Protein AF-A0A803M8S0-F1 (afdb_monomer_lite)

InterPro domains:
  IPR012762 Ubiquinone biosynthesis protein COQ9 [PTHR21427] (1-109)
  IPR012762 Ubiquinone biosynthesis protein COQ9 [TIGR02396] (2-108)
  IPR013718 COQ9, C-terminal domain [PF08511] (58-109)

pLDDT: mean 89.82, std 8.3, range [55.91, 96.94]

Sequence (109 aa):
MDECLERLIDIIESDTELKNLIPSQRISKLVRIRLEMQAPYISKWAQALSIQALPTNVPTSFKQRAALIDEIWHAAGDDTSDFDWFVKRTVLGGIYSTTEVYMLTDKTP

Structure (mmCIF, N/CA/C/O backbone):
data_AF-A0A803M8S0-F1
#
_entry.id   AF-A0A803M8S0-F1
#
loop_
_atom_site.group_PDB
_atom_site.id
_atom_site.type_symbol
_atom_site.label_atom_id
_atom_site.label_alt_id
_atom_site.label_comp_id
_atom_site.label_asym_id
_atom_site.label_entity_id
_atom_site.label_seq_id
_atom_site.pdbx_PDB_ins_code
_atom_site.Cartn_x
_atom_site.Cartn_y
_atom_site.Cartn_z
_atom_site.occupancy
_atom_site.B_iso_or_equiv
_atom_site.auth_seq_id
_atom_site.auth_comp_id
_atom_site.auth_asym_id
_atom_site.auth_atom_id
_atom_site.pdbx_PDB_model_num
ATOM 1 N N . MET A 1 1 ? -2.105 -8.158 6.075 1.00 79.44 1 MET A N 1
ATOM 2 C CA . MET A 1 1 ? -1.261 -7.235 5.283 1.00 79.44 1 MET A CA 1
ATOM 3 C C . MET A 1 1 ? -0.261 -8.035 4.474 1.00 79.44 1 MET A C 1
ATOM 5 O O . MET A 1 1 ? -0.274 -7.874 3.264 1.00 79.44 1 MET A O 1
ATOM 9 N N . ASP A 1 2 ? 0.504 -8.926 5.110 1.00 86.25 2 ASP A N 1
ATOM 10 C CA . ASP A 1 2 ? 1.519 -9.752 4.435 1.00 86.25 2 ASP A CA 1
ATOM 11 C C . ASP A 1 2 ? 0.908 -10.731 3.417 1.00 86.25 2 ASP A C 1
ATOM 13 O O . ASP A 1 2 ? 1.308 -10.716 2.263 1.00 86.25 2 ASP A O 1
ATOM 17 N N . GLU A 1 3 ? -0.177 -11.434 3.763 1.00 90.88 3 GLU A N 1
ATOM 18 C CA . GLU A 1 3 ? -0.902 -12.296 2.803 1.00 90.88 3 GLU A CA 1
ATOM 19 C C . GLU A 1 3 ? -1.402 -11.535 1.558 1.00 90.88 3 GLU A C 1
ATOM 21 O O . GLU A 1 3 ? -1.417 -12.062 0.451 1.00 90.88 3 GLU A O 1
ATOM 26 N N . CYS A 1 4 ? -1.822 -10.271 1.712 1.00 90.25 4 CYS A N 1
ATOM 27 C CA . CYS A 1 4 ? -2.238 -9.451 0.569 1.00 90.25 4 CYS A CA 1
ATOM 28 C C . CYS A 1 4 ? -1.044 -9.040 -0.301 1.00 90.25 4 CYS A C 1
ATOM 30 O O . CYS A 1 4 ? -1.217 -8.815 -1.494 1.00 90.25 4 CYS A O 1
ATOM 32 N N . LEU A 1 5 ? 0.141 -8.891 0.298 1.00 92.25 5 LEU A N 1
ATOM 33 C CA . LEU A 1 5 ? 1.369 -8.590 -0.430 1.00 92.25 5 LEU A CA 1
ATOM 34 C C . LEU A 1 5 ? 1.838 -9.816 -1.216 1.00 92.25 5 LEU A C 1
ATOM 36 O O . LEU A 1 5 ? 2.084 -9.690 -2.407 1.00 92.25 5 LEU A O 1
ATOM 40 N N . GLU A 1 6 ? 1.865 -10.994 -0.592 1.00 94.12 6 GLU A N 1
ATOM 41 C CA . GLU A 1 6 ? 2.191 -12.262 -1.263 1.00 94.12 6 GLU A CA 1
ATOM 42 C C . GLU A 1 6 ? 1.263 -12.506 -2.457 1.00 94.12 6 GLU A C 1
ATOM 44 O O . GLU A 1 6 ? 1.720 -12.692 -3.580 1.00 94.12 6 GLU A O 1
ATOM 49 N N . ARG A 1 7 ? -0.051 -12.349 -2.260 1.00 94.25 7 ARG A N 1
ATOM 50 C CA . ARG A 1 7 ? -1.022 -12.456 -3.358 1.00 94.25 7 ARG A CA 1
ATOM 51 C C . ARG A 1 7 ? -0.807 -11.426 -4.464 1.00 94.25 7 ARG A C 1
ATOM 53 O O . ARG A 1 7 ? -1.138 -11.700 -5.613 1.00 94.25 7 ARG A O 1
ATOM 60 N N . LEU A 1 8 ? -0.333 -10.222 -4.138 1.00 94.00 8 LEU A N 1
ATOM 61 C CA . LEU A 1 8 ? -0.020 -9.211 -5.149 1.00 94.00 8 LEU A CA 1
ATOM 62 C C . LEU A 1 8 ? 1.201 -9.635 -5.972 1.00 94.00 8 LEU A C 1
ATOM 64 O O . LEU A 1 8 ? 1.175 -9.480 -7.189 1.00 94.00 8 LEU A O 1
ATOM 68 N N . ILE A 1 9 ? 2.224 -10.189 -5.321 1.00 94.25 9 ILE A N 1
ATOM 69 C CA . ILE A 1 9 ? 3.422 -10.723 -5.975 1.00 94.25 9 ILE A CA 1
ATOM 70 C C . ILE A 1 9 ? 3.038 -11.869 -6.919 1.00 94.25 9 ILE A C 1
ATOM 72 O O . ILE A 1 9 ? 3.382 -11.812 -8.096 1.00 94.25 9 ILE A O 1
ATOM 76 N N . ASP A 1 10 ? 2.212 -12.819 -6.473 1.00 94.31 10 ASP A N 1
ATOM 77 C CA . ASP A 1 10 ? 1.718 -13.912 -7.325 1.00 94.31 10 ASP A CA 1
ATOM 78 C C . ASP A 1 10 ? 0.997 -13.390 -8.586 1.00 94.31 10 ASP A C 1
ATOM 80 O O . ASP A 1 10 ? 1.143 -13.927 -9.690 1.00 94.31 10 ASP A O 1
ATOM 84 N N . ILE A 1 11 ? 0.211 -12.314 -8.449 1.00 92.69 11 ILE A N 1
ATOM 85 C CA . ILE A 1 11 ? -0.465 -11.659 -9.581 1.00 92.69 11 ILE A CA 1
ATOM 86 C C . ILE A 1 11 ? 0.552 -10.992 -10.513 1.00 92.69 11 ILE A C 1
ATOM 88 O O . ILE A 1 11 ? 0.424 -11.104 -11.730 1.00 92.69 11 ILE A O 1
ATOM 92 N N . ILE A 1 12 ? 1.561 -10.311 -9.966 1.00 92.12 12 ILE A N 1
ATOM 93 C CA . ILE A 1 12 ? 2.628 -9.671 -10.748 1.00 92.12 12 ILE A CA 1
ATOM 94 C C . ILE A 1 12 ? 3.402 -10.711 -11.568 1.00 92.12 12 ILE A C 1
ATOM 96 O O . ILE A 1 12 ? 3.716 -10.464 -12.734 1.00 92.12 12 ILE A O 1
ATOM 100 N N . GLU A 1 13 ? 3.701 -11.867 -10.979 1.00 90.44 13 GLU A N 1
ATOM 101 C CA . GLU A 1 13 ? 4.450 -12.936 -11.638 1.00 90.44 13 GLU A CA 1
ATOM 102 C C . GLU A 1 13 ? 3.634 -13.646 -12.727 1.00 90.44 13 GLU A C 1
ATOM 104 O O . GLU A 1 13 ? 4.176 -13.991 -13.781 1.00 90.44 13 GLU A O 1
ATOM 109 N N . SER A 1 14 ? 2.331 -13.838 -12.499 1.00 90.44 14 SER A N 1
ATOM 110 C CA . SER A 1 14 ? 1.444 -14.562 -13.419 1.00 90.44 14 SER A CA 1
ATOM 111 C C . SER A 1 14 ? 0.866 -13.704 -14.553 1.00 90.44 14 SER A C 1
ATOM 113 O O . SER A 1 14 ? 0.666 -14.211 -15.662 1.00 90.44 14 SER A O 1
ATOM 115 N N . ASP A 1 15 ? 0.612 -12.411 -14.329 1.00 87.12 15 ASP A N 1
ATOM 116 C CA . ASP A 1 15 ? -0.015 -11.526 -15.317 1.00 87.12 15 ASP A CA 1
ATOM 117 C C . ASP A 1 15 ? 1.028 -10.945 -16.292 1.00 87.12 15 ASP A C 1
ATOM 119 O O . ASP A 1 15 ? 1.601 -9.865 -16.112 1.00 87.12 15 ASP A O 1
ATOM 123 N N . THR A 1 16 ? 1.250 -11.673 -17.390 1.00 80.50 16 THR A N 1
ATOM 124 C CA . THR A 1 16 ? 2.121 -11.227 -18.491 1.00 80.50 16 THR A CA 1
ATOM 125 C C . THR A 1 16 ? 1.634 -9.949 -19.186 1.00 80.50 16 THR A C 1
ATOM 127 O O . THR A 1 16 ? 2.455 -9.240 -19.771 1.00 80.50 16 THR A O 1
ATOM 130 N N . GLU A 1 17 ? 0.346 -9.596 -19.091 1.00 83.94 17 GLU A N 1
ATOM 131 C CA . GLU A 1 17 ? -0.192 -8.377 -19.703 1.00 83.94 17 GLU A CA 1
ATOM 132 C C . GLU A 1 17 ? 0.242 -7.120 -18.950 1.00 83.94 17 GLU A C 1
ATOM 134 O O . GLU A 1 17 ? 0.376 -6.060 -19.567 1.00 83.94 17 GLU A O 1
ATOM 139 N N . LEU A 1 18 ? 0.545 -7.221 -17.646 1.00 85.75 18 LEU A N 1
ATOM 140 C CA . LEU A 1 18 ? 1.102 -6.100 -16.879 1.00 85.75 18 LEU A CA 1
ATOM 141 C C . LEU A 1 18 ? 2.353 -5.544 -17.554 1.00 85.75 18 LEU A C 1
ATOM 143 O O . LEU A 1 18 ? 2.499 -4.324 -17.646 1.00 85.75 18 LEU A O 1
ATOM 147 N N . LYS A 1 19 ? 3.214 -6.417 -18.091 1.00 82.06 19 LYS A N 1
ATOM 148 C CA . LYS A 1 19 ? 4.474 -6.038 -18.749 1.00 82.06 19 LYS A CA 1
ATOM 149 C C . LYS A 1 19 ? 4.265 -5.205 -20.019 1.00 82.06 19 LYS A C 1
ATOM 151 O O . LYS A 1 19 ? 5.149 -4.430 -20.372 1.00 82.06 19 LYS A O 1
ATOM 156 N N . ASN A 1 20 ? 3.095 -5.301 -20.650 1.00 87.06 20 ASN A N 1
ATOM 157 C CA . ASN A 1 20 ? 2.759 -4.562 -21.870 1.00 87.06 20 ASN A CA 1
ATOM 158 C C . ASN A 1 20 ? 2.187 -3.161 -21.591 1.00 87.06 20 ASN A C 1
ATOM 160 O O . ASN A 1 20 ? 2.096 -2.342 -22.504 1.00 87.06 20 ASN A O 1
ATOM 164 N N . LEU A 1 21 ? 1.801 -2.866 -20.344 1.00 88.88 21 LEU A N 1
ATOM 165 C CA . LEU A 1 21 ? 1.286 -1.553 -19.953 1.00 88.88 21 LEU A CA 1
ATOM 166 C C . LEU A 1 21 ? 2.414 -0.530 -19.802 1.00 88.88 21 LEU A C 1
ATOM 168 O O . LEU A 1 21 ? 3.511 -0.865 -19.341 1.00 88.88 21 LEU A O 1
ATOM 172 N N . ILE A 1 22 ? 2.103 0.739 -20.089 1.00 90.31 22 ILE A N 1
ATOM 173 C CA . ILE A 1 22 ? 2.985 1.853 -19.718 1.00 90.31 22 ILE A CA 1
ATOM 174 C C . ILE A 1 22 ? 3.125 1.923 -18.183 1.00 90.31 22 ILE A C 1
ATOM 176 O O . ILE A 1 22 ? 2.168 1.588 -17.474 1.00 90.31 22 ILE A O 1
ATOM 180 N N . PRO A 1 23 ? 4.264 2.397 -17.640 1.00 88.38 23 PRO A N 1
ATOM 181 C CA . PRO A 1 23 ? 4.536 2.336 -16.200 1.00 88.38 23 PRO A CA 1
ATOM 182 C C . PRO A 1 23 ? 3.441 2.953 -15.320 1.00 88.38 23 PRO A C 1
ATOM 184 O O . PRO A 1 23 ? 3.038 2.359 -14.325 1.00 88.38 23 PRO A O 1
ATOM 187 N N . SER A 1 24 ? 2.883 4.102 -15.714 1.00 89.19 24 SER A N 1
ATOM 188 C CA . SER A 1 24 ? 1.807 4.764 -14.962 1.00 89.19 24 SER A CA 1
ATOM 189 C C . SER A 1 24 ? 0.519 3.935 -14.897 1.00 89.19 24 SER A C 1
ATOM 191 O O . SER A 1 24 ? -0.103 3.844 -13.838 1.00 89.19 24 SER A O 1
ATOM 193 N N . GLN A 1 25 ? 0.133 3.288 -16.001 1.00 92.12 25 GLN A N 1
ATOM 194 C CA . GLN A 1 25 ? -1.021 2.386 -16.047 1.00 92.12 25 GLN A CA 1
ATOM 195 C C . GLN A 1 25 ? -0.773 1.133 -15.213 1.00 92.12 25 GLN A C 1
ATOM 197 O O . GLN A 1 25 ? -1.673 0.689 -14.503 1.00 92.12 25 GLN A O 1
ATOM 202 N N . ARG A 1 26 ? 0.449 0.591 -15.256 1.00 92.50 26 ARG A N 1
ATOM 203 C CA . ARG A 1 26 ? 0.824 -0.572 -14.450 1.00 92.50 26 ARG A CA 1
ATOM 204 C C . ARG A 1 26 ? 0.739 -0.261 -12.959 1.00 92.50 26 ARG A C 1
ATOM 206 O O . ARG A 1 26 ? 0.072 -0.990 -12.235 1.00 92.50 26 ARG A O 1
ATOM 213 N N . ILE A 1 27 ? 1.324 0.856 -12.521 1.00 92.62 27 ILE A N 1
ATOM 214 C CA . ILE A 1 27 ? 1.250 1.320 -11.128 1.00 92.62 27 ILE A CA 1
ATOM 215 C C . ILE A 1 27 ? -0.209 1.507 -10.705 1.00 92.62 27 ILE A C 1
ATOM 217 O O . ILE A 1 27 ? -0.615 0.996 -9.665 1.00 92.62 27 ILE A O 1
ATOM 221 N N . SER A 1 28 ? -1.022 2.185 -11.522 1.00 94.12 28 SER A N 1
ATOM 222 C CA . SER A 1 28 ? -2.444 2.393 -11.225 1.00 94.12 28 SER A CA 1
ATOM 223 C C . SER A 1 28 ? -3.212 1.071 -11.102 1.00 94.12 28 SER A C 1
ATOM 225 O O . SER A 1 28 ? -3.972 0.898 -10.148 1.00 94.12 28 SER A O 1
ATOM 227 N N . LYS A 1 29 ? -2.971 0.110 -12.007 1.00 94.69 29 LYS A N 1
ATOM 228 C CA . LYS A 1 29 ? -3.586 -1.226 -11.962 1.00 94.69 29 LYS A CA 1
ATOM 229 C C . LYS A 1 29 ? -3.166 -1.992 -10.704 1.00 94.69 29 LYS A C 1
ATOM 231 O O . LYS A 1 29 ? -4.028 -2.556 -10.042 1.00 94.69 29 LYS A O 1
ATOM 236 N N . LEU A 1 30 ? -1.887 -1.965 -10.327 1.00 95.00 30 LEU A N 1
ATOM 237 C CA . LEU A 1 30 ? -1.385 -2.641 -9.124 1.00 95.00 30 LEU A CA 1
ATOM 238 C C . LEU A 1 30 ? -1.924 -2.021 -7.831 1.00 9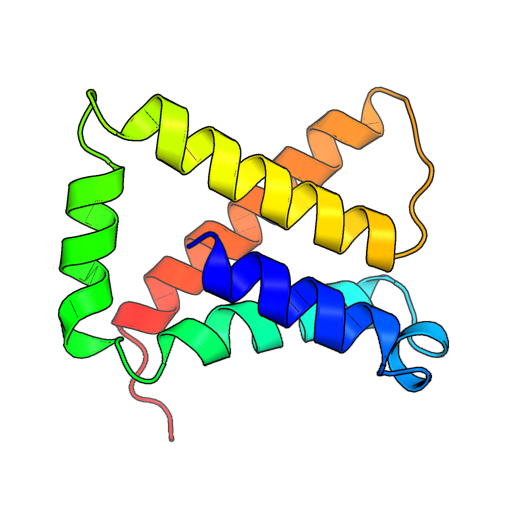5.00 30 LEU A C 1
ATOM 240 O O . LEU A 1 30 ? -2.357 -2.749 -6.940 1.00 95.00 30 LEU A O 1
ATOM 244 N N . VAL A 1 31 ? -1.967 -0.688 -7.741 1.00 95.56 31 VAL A N 1
ATOM 245 C CA . VAL A 1 31 ? -2.592 0.020 -6.612 1.00 95.56 31 VAL A CA 1
ATOM 246 C C . VAL A 1 31 ? -4.066 -0.360 -6.496 1.00 95.56 31 VAL A C 1
ATOM 248 O O . VAL A 1 31 ? -4.532 -0.665 -5.400 1.00 95.56 31 VAL A O 1
ATOM 251 N N . ARG A 1 32 ? -4.790 -0.396 -7.620 1.00 95.25 32 ARG A N 1
ATOM 252 C CA . ARG A 1 32 ? -6.198 -0.795 -7.657 1.00 95.25 32 ARG A CA 1
ATOM 253 C C . ARG A 1 32 ? -6.398 -2.238 -7.200 1.00 95.25 32 ARG A C 1
ATOM 255 O O . ARG A 1 32 ? -7.176 -2.455 -6.280 1.00 95.25 32 ARG A O 1
ATOM 262 N N . ILE A 1 33 ? -5.666 -3.192 -7.779 1.00 95.44 33 ILE A N 1
ATOM 263 C CA . ILE A 1 33 ? -5.702 -4.608 -7.374 1.00 95.44 33 ILE A CA 1
ATOM 264 C C . ILE A 1 33 ? -5.450 -4.718 -5.875 1.00 95.44 33 ILE A C 1
ATOM 266 O O . ILE A 1 33 ? -6.189 -5.394 -5.161 1.00 95.44 33 ILE A O 1
ATOM 270 N N . ARG A 1 34 ? -4.427 -4.011 -5.382 1.00 95.81 34 ARG A N 1
ATOM 271 C CA . ARG A 1 34 ? -4.089 -4.036 -3.969 1.00 95.81 34 ARG A CA 1
ATOM 272 C C . ARG A 1 34 ? -5.236 -3.528 -3.111 1.00 95.81 34 ARG A C 1
ATOM 274 O O . ARG A 1 34 ? -5.487 -4.197 -2.121 1.00 95.81 34 ARG A O 1
ATOM 281 N N . LEU A 1 35 ? -5.882 -2.412 -3.468 1.00 95.19 35 LEU A N 1
ATOM 282 C CA . LEU A 1 35 ? -7.028 -1.817 -2.760 1.00 95.19 35 LEU A CA 1
ATOM 283 C C . LEU A 1 35 ? -8.282 -2.703 -2.808 1.00 95.19 35 LEU A C 1
ATOM 285 O O . LEU A 1 35 ? -9.000 -2.836 -1.819 1.00 95.19 35 LEU A O 1
ATOM 289 N N . GLU A 1 36 ? -8.537 -3.359 -3.938 1.00 94.81 36 GLU A N 1
ATOM 290 C CA . GLU A 1 36 ? -9.662 -4.285 -4.103 1.00 94.81 36 GLU A CA 1
ATOM 291 C C . GLU A 1 36 ? -9.552 -5.492 -3.157 1.00 94.81 36 GLU A C 1
ATOM 293 O O . GLU A 1 36 ? -10.571 -6.022 -2.713 1.00 94.81 36 GLU A O 1
ATOM 298 N N . MET A 1 37 ? -8.339 -5.873 -2.733 1.00 95.19 37 MET A N 1
ATOM 299 C CA . MET A 1 37 ? -8.154 -6.894 -1.693 1.00 95.19 37 MET A CA 1
ATOM 300 C C . MET A 1 37 ? -8.700 -6.467 -0.317 1.00 95.19 37 MET A C 1
ATOM 302 O O . MET A 1 37 ? -9.021 -7.338 0.493 1.00 95.19 37 MET A O 1
ATOM 306 N N . GLN A 1 38 ? -8.830 -5.164 -0.029 1.00 93.38 38 GLN A N 1
ATOM 307 C CA . GLN A 1 38 ? -9.490 -4.664 1.185 1.00 93.38 38 GLN A CA 1
ATOM 308 C C . GLN A 1 38 ? -11.012 -4.634 1.070 1.00 93.38 38 GLN A C 1
ATOM 310 O O . GLN A 1 38 ? -11.675 -4.608 2.108 1.00 93.38 38 GLN A O 1
ATOM 315 N N . ALA A 1 39 ? -11.579 -4.618 -0.141 1.00 91.94 39 ALA A N 1
ATOM 316 C CA . ALA A 1 39 ? -13.014 -4.414 -0.346 1.00 91.94 39 ALA A CA 1
ATOM 317 C C . ALA A 1 39 ? -13.900 -5.373 0.482 1.00 91.94 39 ALA A C 1
ATOM 319 O O . ALA A 1 39 ? -14.840 -4.892 1.121 1.00 91.94 39 ALA A O 1
ATOM 320 N N . PRO A 1 40 ? -13.582 -6.682 0.613 1.00 93.62 40 PRO A N 1
ATOM 321 C CA . PRO A 1 40 ? -14.359 -7.599 1.456 1.00 93.62 40 PRO A CA 1
ATOM 322 C C . PRO A 1 40 ? -14.365 -7.239 2.951 1.00 93.62 40 PRO A C 1
ATOM 324 O O . PRO A 1 40 ? -15.241 -7.674 3.696 1.00 93.62 40 PRO A O 1
ATOM 327 N N . TYR A 1 41 ? -13.391 -6.449 3.403 1.00 94.19 41 TYR A N 1
ATOM 328 C CA . TYR A 1 41 ? -13.173 -6.081 4.802 1.00 94.19 41 TYR A CA 1
ATOM 329 C C . TYR A 1 41 ? -13.457 -4.601 5.083 1.00 94.19 41 TYR A C 1
ATOM 331 O O . TYR A 1 41 ? -13.178 -4.126 6.188 1.00 94.19 41 TYR A O 1
ATOM 339 N N . ILE A 1 42 ? -14.028 -3.866 4.119 1.00 93.31 42 ILE A N 1
ATOM 340 C CA . ILE A 1 42 ? -14.154 -2.403 4.174 1.00 93.31 42 ILE A CA 1
ATOM 341 C C . ILE A 1 42 ? -14.893 -1.912 5.428 1.00 93.31 42 ILE A C 1
ATOM 343 O O . ILE A 1 42 ? -14.486 -0.930 6.047 1.00 93.31 42 ILE A O 1
ATOM 347 N N . SER A 1 43 ? -15.892 -2.667 5.899 1.00 93.88 43 SER A N 1
ATOM 348 C CA . SER A 1 43 ? -16.678 -2.343 7.097 1.00 93.88 43 SER A CA 1
ATOM 349 C C . SER A 1 43 ? -15.853 -2.294 8.389 1.00 93.88 43 SER A C 1
ATOM 351 O O . SER A 1 43 ? -16.261 -1.657 9.356 1.00 93.88 43 SER A O 1
ATOM 353 N N . LYS A 1 44 ? -14.713 -2.993 8.431 1.00 95.50 44 LYS A N 1
ATOM 354 C CA . LYS A 1 44 ? -13.781 -3.027 9.571 1.00 95.50 44 LYS A CA 1
ATOM 355 C C . LYS A 1 44 ? -12.451 -2.342 9.250 1.00 95.50 44 LYS A C 1
ATOM 357 O O . LYS A 1 44 ? -11.620 -2.175 10.142 1.00 95.50 44 LYS A O 1
ATOM 362 N N . TRP A 1 45 ? -12.238 -1.927 8.000 1.00 95.31 45 TRP A N 1
ATOM 363 C CA . TRP A 1 45 ? -10.944 -1.427 7.547 1.00 95.31 45 TRP A CA 1
ATOM 364 C C . TRP A 1 45 ? -10.544 -0.126 8.242 1.00 95.31 45 TRP A C 1
ATOM 366 O O . TRP A 1 45 ? -9.393 0.021 8.644 1.00 95.31 45 TRP A O 1
ATOM 376 N N . ALA A 1 46 ? -11.503 0.764 8.515 1.00 95.25 46 ALA A N 1
ATOM 377 C CA . ALA A 1 46 ? -11.251 1.977 9.294 1.00 95.25 46 ALA A CA 1
ATOM 378 C C . ALA A 1 46 ? -10.657 1.667 10.684 1.00 95.25 46 ALA A C 1
ATOM 380 O O . ALA A 1 46 ? -9.683 2.291 11.098 1.00 95.25 46 ALA A O 1
ATOM 381 N N . GLN A 1 47 ? -11.184 0.650 11.375 1.00 96.06 47 GLN A N 1
ATOM 382 C CA . GLN A 1 47 ? -10.668 0.209 12.677 1.00 96.06 47 GLN A CA 1
ATOM 383 C C . GLN A 1 47 ? -9.275 -0.416 12.541 1.00 96.06 47 GLN A C 1
ATOM 385 O O . GLN A 1 47 ? -8.389 -0.134 13.347 1.00 96.06 47 GLN A O 1
ATOM 390 N N . ALA A 1 48 ? -9.054 -1.223 11.499 1.00 95.31 48 ALA A N 1
ATOM 391 C CA . ALA A 1 48 ? -7.746 -1.805 11.210 1.00 95.31 48 ALA A CA 1
ATOM 392 C C . ALA A 1 48 ? -6.680 -0.727 10.943 1.00 95.31 48 ALA A C 1
ATOM 394 O O . ALA A 1 48 ? -5.544 -0.862 11.398 1.00 95.31 48 ALA A O 1
ATOM 395 N N . LEU A 1 49 ? -7.037 0.360 10.253 1.00 94.94 49 LEU A N 1
ATOM 396 C CA . LEU A 1 49 ? -6.156 1.513 10.048 1.00 94.94 49 LEU A CA 1
ATOM 397 C C . LEU A 1 49 ? -5.857 2.245 11.358 1.00 94.94 49 LEU A C 1
ATOM 399 O O . LEU A 1 49 ? -4.702 2.582 11.612 1.00 94.94 49 LEU A O 1
ATOM 403 N N . SER A 1 50 ? -6.856 2.434 12.226 1.00 95.81 50 SER A N 1
ATOM 404 C CA . SER A 1 50 ? -6.632 3.019 13.555 1.00 95.81 50 SER A CA 1
ATOM 405 C C . SER A 1 50 ? -5.671 2.180 14.402 1.00 95.81 50 SER A C 1
ATOM 407 O O . SER A 1 50 ? -4.798 2.736 15.061 1.00 95.81 50 SER A O 1
ATOM 409 N N . ILE A 1 51 ? -5.780 0.848 14.349 1.00 96.75 51 ILE A N 1
ATOM 410 C CA . ILE A 1 51 ? -4.867 -0.062 15.057 1.00 96.75 51 ILE A CA 1
ATOM 411 C C . ILE A 1 51 ? -3.443 0.040 14.495 1.00 96.75 51 ILE A C 1
ATOM 413 O O . ILE A 1 51 ? -2.488 0.078 15.269 1.00 96.75 51 ILE A O 1
ATOM 417 N N . GLN A 1 52 ? -3.283 0.117 13.172 1.00 94.44 52 GLN A N 1
ATOM 418 C CA . GLN A 1 52 ? -1.974 0.299 12.525 1.00 94.44 52 GLN A CA 1
ATOM 419 C C . GLN A 1 52 ? -1.312 1.635 12.894 1.00 94.44 52 GLN A C 1
ATOM 421 O O . GLN A 1 52 ? -0.088 1.713 12.986 1.00 94.44 52 GLN A O 1
ATOM 426 N N . ALA A 1 53 ? -2.113 2.673 13.141 1.00 94.56 53 ALA A N 1
ATOM 427 C CA . ALA A 1 53 ? -1.639 3.994 13.544 1.00 94.56 53 ALA A CA 1
ATOM 428 C C . ALA A 1 53 ? -1.211 4.082 15.023 1.00 94.56 53 ALA A C 1
ATOM 430 O O . ALA A 1 53 ? -0.658 5.102 15.436 1.00 94.56 53 ALA A O 1
ATOM 431 N N . LEU A 1 54 ? -1.439 3.039 15.834 1.00 96.94 54 LEU A N 1
ATOM 432 C CA . LEU A 1 54 ? -0.972 3.017 17.222 1.00 96.94 54 LEU A CA 1
ATOM 433 C C . LEU A 1 54 ? 0.564 3.018 17.274 1.00 96.94 54 LEU A C 1
ATOM 435 O O . LEU A 1 54 ? 1.177 2.244 16.539 1.00 96.94 54 LEU A O 1
ATOM 439 N N . PRO A 1 55 ? 1.209 3.783 18.177 1.00 96.00 55 PRO A N 1
ATOM 440 C CA . PRO A 1 55 ? 2.670 3.914 18.223 1.00 96.00 55 PRO A CA 1
ATOM 441 C C . PRO A 1 55 ? 3.437 2.586 18.269 1.00 96.00 55 PRO A C 1
ATOM 443 O O . PRO A 1 55 ? 4.510 2.470 17.685 1.00 96.00 55 PRO A O 1
ATOM 446 N N . THR A 1 56 ? 2.873 1.565 18.917 1.00 96.56 56 THR A N 1
ATOM 447 C CA . THR A 1 56 ? 3.458 0.218 18.997 1.00 96.56 56 THR A CA 1
ATOM 448 C C . THR A 1 56 ? 3.433 -0.533 17.664 1.00 96.56 56 THR A C 1
ATOM 450 O O . THR A 1 56 ? 4.275 -1.393 17.433 1.00 96.56 56 THR A O 1
ATOM 453 N N . ASN A 1 57 ? 2.483 -0.206 16.787 1.00 95.25 57 ASN A N 1
ATOM 454 C CA . ASN A 1 57 ? 2.261 -0.863 15.501 1.00 95.25 57 ASN A CA 1
ATOM 455 C C . ASN A 1 57 ? 2.794 -0.047 14.319 1.00 95.25 57 ASN A C 1
ATOM 457 O O . ASN A 1 57 ? 2.978 -0.616 13.241 1.00 95.25 57 ASN A O 1
ATOM 461 N N . VAL A 1 58 ? 3.056 1.254 14.498 1.00 93.44 58 VAL A N 1
ATOM 462 C CA . VAL A 1 58 ? 3.550 2.141 13.432 1.00 93.44 58 VAL A CA 1
ATOM 463 C C . VAL A 1 58 ? 4.815 1.596 12.761 1.00 93.44 58 VAL A C 1
ATOM 465 O O . VAL A 1 58 ? 4.807 1.535 11.534 1.00 93.44 58 VAL A O 1
ATOM 468 N N . PRO A 1 59 ? 5.869 1.139 13.473 1.00 94.81 59 PRO A N 1
ATOM 469 C CA . PRO A 1 59 ? 7.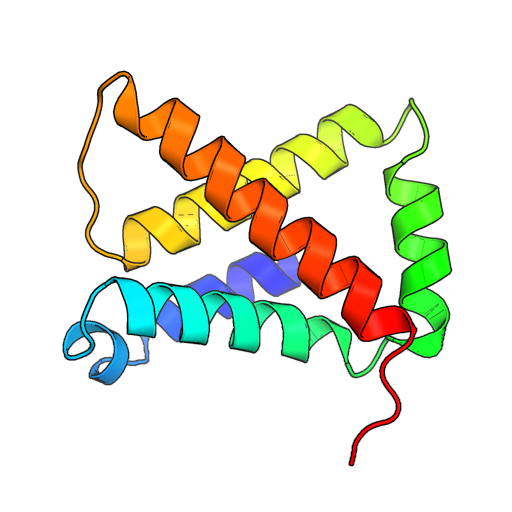075 0.635 12.811 1.00 94.81 59 PRO A CA 1
ATOM 470 C C . PRO A 1 59 ? 6.791 -0.547 11.877 1.00 94.81 59 PRO A C 1
ATOM 472 O O . PRO A 1 59 ? 7.248 -0.569 10.734 1.00 94.81 59 PRO A O 1
ATOM 475 N N . THR A 1 60 ? 5.979 -1.502 12.334 1.00 94.50 60 THR A N 1
ATOM 476 C CA . THR A 1 60 ? 5.584 -2.676 11.544 1.00 94.50 60 THR A CA 1
ATOM 477 C C . THR A 1 60 ? 4.700 -2.282 10.365 1.00 94.50 60 THR A C 1
ATOM 479 O O . THR A 1 60 ? 4.977 -2.666 9.231 1.00 94.50 60 THR A O 1
ATOM 482 N N . SER A 1 61 ? 3.673 -1.466 10.608 1.00 92.88 61 SER A N 1
ATOM 483 C CA . SER A 1 61 ? 2.717 -1.031 9.581 1.00 92.88 61 SER A CA 1
ATOM 484 C C . SER A 1 61 ? 3.399 -0.187 8.504 1.00 92.88 61 SER A C 1
ATOM 486 O O . SER A 1 61 ? 3.104 -0.318 7.317 1.00 92.88 61 SER A O 1
ATOM 488 N N .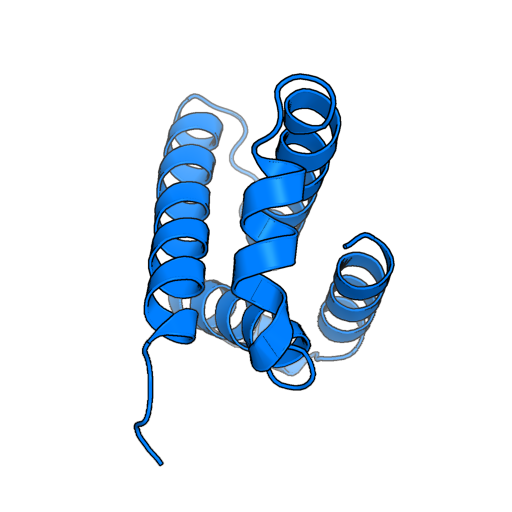 PHE A 1 62 ? 4.353 0.656 8.903 1.00 91.69 62 PHE A N 1
ATOM 489 C CA . PHE A 1 62 ? 5.158 1.450 7.986 1.00 91.69 62 PHE A CA 1
ATOM 490 C C . PHE A 1 62 ? 6.087 0.568 7.151 1.00 91.69 62 PHE A C 1
ATOM 492 O O . PHE A 1 62 ? 6.143 0.740 5.938 1.00 91.69 62 PHE A O 1
ATOM 499 N N . LYS A 1 63 ? 6.751 -0.425 7.760 1.00 92.62 63 LYS A N 1
ATOM 500 C CA . LYS A 1 63 ? 7.579 -1.397 7.031 1.00 92.62 63 LYS A CA 1
ATOM 501 C C . LYS A 1 63 ? 6.764 -2.179 5.996 1.00 92.62 63 LYS A C 1
ATOM 503 O O . LYS A 1 63 ? 7.218 -2.338 4.869 1.00 92.62 63 LYS A O 1
ATOM 508 N N . GLN A 1 64 ? 5.556 -2.617 6.352 1.00 93.31 64 GLN A N 1
ATOM 509 C CA . GLN A 1 64 ? 4.643 -3.301 5.429 1.00 93.31 64 GLN A CA 1
ATOM 510 C C . GLN A 1 64 ? 4.214 -2.396 4.267 1.00 93.31 64 GLN A C 1
ATOM 512 O O . GLN A 1 64 ? 4.162 -2.842 3.124 1.00 93.31 64 GLN A O 1
ATOM 517 N N . ARG A 1 65 ? 3.932 -1.114 4.539 1.00 92.31 65 ARG A N 1
ATOM 518 C CA . ARG A 1 65 ? 3.624 -0.131 3.489 1.00 92.31 65 ARG A CA 1
ATOM 519 C C . ARG A 1 65 ? 4.826 0.126 2.592 1.00 92.31 65 ARG A C 1
ATOM 521 O O . ARG A 1 65 ? 4.653 0.147 1.385 1.00 92.31 65 ARG A O 1
ATOM 528 N N . ALA A 1 66 ? 6.021 0.280 3.155 1.00 91.31 66 ALA A N 1
ATOM 529 C CA . ALA A 1 66 ? 7.240 0.437 2.371 1.00 91.31 66 ALA A CA 1
ATOM 530 C C . ALA A 1 66 ? 7.443 -0.769 1.442 1.00 91.31 66 ALA A C 1
ATOM 532 O O . ALA A 1 66 ? 7.499 -0.578 0.238 1.00 91.31 66 ALA A O 1
ATOM 533 N N . ALA A 1 67 ? 7.400 -1.998 1.968 1.00 92.56 67 ALA A N 1
ATOM 534 C CA . ALA A 1 67 ? 7.530 -3.213 1.160 1.00 92.56 67 ALA A CA 1
ATOM 535 C C . ALA A 1 67 ? 6.512 -3.272 0.006 1.00 92.56 67 ALA A C 1
ATOM 537 O O . ALA A 1 67 ? 6.880 -3.545 -1.127 1.00 92.56 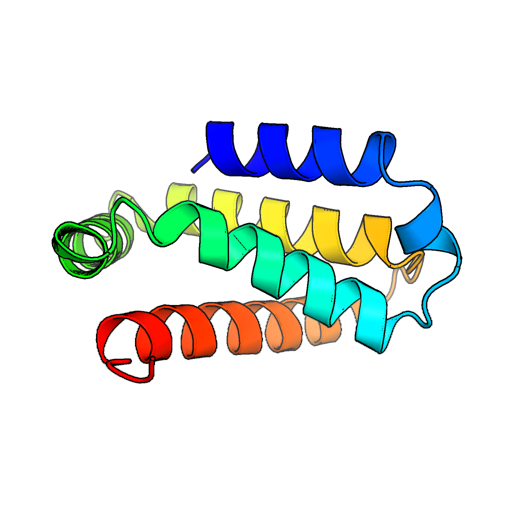67 ALA A O 1
ATOM 538 N N . LEU A 1 68 ? 5.245 -2.932 0.258 1.00 94.12 68 LEU A N 1
ATOM 539 C CA . LEU A 1 68 ? 4.231 -2.858 -0.797 1.00 94.12 68 LEU A CA 1
ATOM 540 C C . LEU A 1 68 ? 4.595 -1.861 -1.910 1.00 94.12 68 LEU A C 1
ATOM 542 O O . LEU A 1 68 ? 4.425 -2.153 -3.090 1.00 94.12 68 LEU A O 1
ATOM 546 N N . ILE A 1 69 ? 5.036 -0.663 -1.535 1.00 93.25 69 ILE A N 1
ATOM 547 C CA . ILE A 1 69 ? 5.381 0.393 -2.491 1.00 93.25 69 ILE A CA 1
ATOM 548 C C . ILE A 1 69 ? 6.614 -0.011 -3.305 1.00 93.25 69 ILE A C 1
ATOM 550 O O . ILE A 1 69 ? 6.653 0.237 -4.510 1.00 93.25 69 ILE A O 1
ATOM 554 N N . ASP A 1 70 ? 7.575 -0.667 -2.663 1.00 91.00 70 ASP A N 1
ATOM 555 C CA . ASP A 1 70 ? 8.776 -1.218 -3.285 1.00 91.00 70 ASP A CA 1
ATOM 556 C C . ASP A 1 70 ? 8.420 -2.261 -4.347 1.00 91.00 70 ASP A C 1
ATOM 558 O O . ASP A 1 70 ? 8.886 -2.142 -5.479 1.00 91.00 70 ASP A O 1
ATOM 562 N N . GLU A 1 71 ? 7.531 -3.207 -4.028 1.00 91.94 71 GLU A N 1
ATOM 563 C CA . GLU A 1 71 ? 7.060 -4.221 -4.980 1.00 91.94 71 GLU A CA 1
ATOM 564 C C . GLU A 1 71 ? 6.327 -3.603 -6.179 1.00 91.94 71 GLU A C 1
ATOM 566 O O . GLU A 1 71 ? 6.533 -4.011 -7.322 1.00 91.94 71 GLU A O 1
ATOM 571 N N . ILE A 1 72 ? 5.505 -2.569 -5.962 1.00 92.50 72 ILE A N 1
ATOM 572 C CA . ILE A 1 72 ? 4.808 -1.884 -7.063 1.00 92.50 72 ILE A CA 1
ATOM 573 C C . ILE A 1 72 ? 5.805 -1.172 -7.989 1.00 92.50 72 ILE A C 1
ATOM 575 O O . ILE A 1 72 ? 5.649 -1.228 -9.212 1.00 92.50 72 ILE A O 1
ATOM 579 N N . TRP A 1 73 ? 6.828 -0.511 -7.437 1.00 89.88 73 TRP A N 1
ATOM 580 C CA . TRP A 1 73 ? 7.876 0.134 -8.237 1.00 89.88 73 TRP A CA 1
ATOM 581 C C . TRP A 1 73 ? 8.748 -0.879 -8.975 1.00 89.88 73 TRP A C 1
ATOM 583 O O . TRP A 1 73 ? 9.038 -0.685 -10.157 1.00 89.88 73 TRP A O 1
ATOM 593 N N . HIS A 1 74 ? 9.095 -1.984 -8.318 1.00 88.38 74 HIS A N 1
ATOM 594 C CA . HIS A 1 74 ? 9.837 -3.070 -8.943 1.00 88.38 74 HIS A CA 1
ATOM 595 C C . HIS A 1 74 ? 9.055 -3.660 -10.125 1.00 88.38 74 HIS A C 1
ATOM 597 O O . HIS A 1 74 ? 9.565 -3.743 -11.243 1.00 88.38 74 HIS A O 1
ATOM 603 N N . ALA A 1 75 ? 7.763 -3.941 -9.935 1.00 88.81 75 ALA A N 1
ATOM 604 C CA . ALA A 1 75 ? 6.880 -4.414 -10.999 1.00 88.81 75 ALA A CA 1
ATOM 605 C C . ALA A 1 75 ? 6.688 -3.387 -12.132 1.00 88.81 75 ALA A C 1
ATOM 607 O O . ALA A 1 75 ? 6.444 -3.765 -13.282 1.00 88.81 75 ALA A O 1
ATOM 608 N N . ALA A 1 76 ? 6.815 -2.086 -11.848 1.00 86.50 76 ALA A N 1
ATOM 609 C CA . ALA A 1 76 ? 6.800 -1.017 -12.849 1.00 86.50 76 ALA A CA 1
ATOM 610 C C . ALA A 1 76 ? 8.045 -0.996 -13.756 1.00 86.50 76 ALA A C 1
ATOM 612 O O . ALA A 1 76 ? 8.004 -0.346 -14.802 1.00 86.50 76 ALA A O 1
ATOM 613 N N . GLY A 1 77 ? 9.094 -1.755 -13.418 1.00 80.00 77 GLY A N 1
ATOM 614 C CA . GLY A 1 77 ? 10.368 -1.776 -14.141 1.00 80.00 77 GLY A CA 1
ATOM 615 C C . GLY A 1 77 ? 11.245 -0.563 -13.834 1.00 80.00 77 GLY A C 1
ATOM 616 O O . GLY A 1 77 ? 12.039 -0.155 -14.679 1.00 80.00 77 GLY A O 1
ATOM 617 N N . ASP A 1 78 ? 11.051 0.059 -12.669 1.00 69.81 78 ASP A N 1
ATOM 618 C CA . ASP A 1 78 ? 11.842 1.204 -12.238 1.00 69.81 78 ASP A CA 1
ATOM 619 C C . ASP A 1 78 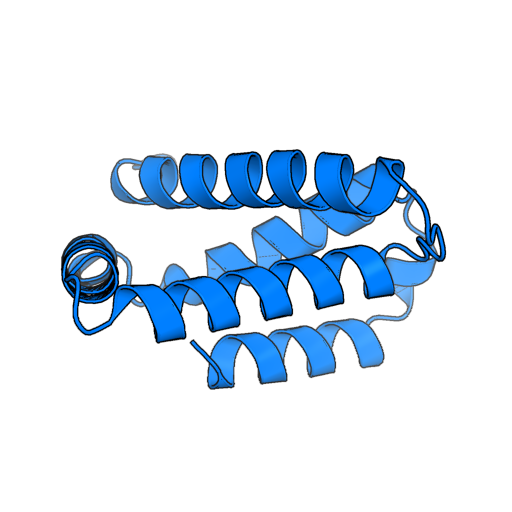? 13.080 0.746 -11.454 1.00 69.81 78 ASP A C 1
ATOM 621 O O . ASP A 1 78 ? 12.997 0.460 -10.262 1.00 69.81 78 ASP A O 1
ATOM 625 N N . ASP A 1 79 ? 14.235 0.719 -12.121 1.00 61.59 79 ASP A N 1
ATOM 626 C CA . ASP A 1 79 ? 15.536 0.381 -11.518 1.00 61.59 79 ASP A CA 1
ATOM 627 C C . ASP A 1 79 ? 16.302 1.624 -11.012 1.00 61.59 79 ASP A C 1
ATOM 629 O O . ASP A 1 79 ? 17.517 1.587 -10.816 1.00 61.59 79 ASP A O 1
ATOM 633 N N . THR A 1 80 ? 15.633 2.771 -10.821 1.00 61.53 80 THR A N 1
ATOM 634 C CA . THR A 1 80 ? 16.329 3.995 -10.380 1.00 61.53 80 THR A CA 1
ATOM 635 C C . THR A 1 80 ? 16.780 3.902 -8.920 1.00 61.53 80 THR A C 1
ATOM 637 O O . THR A 1 80 ? 15.972 3.679 -8.019 1.00 61.53 80 THR A O 1
ATOM 640 N N . SER A 1 81 ? 18.075 4.116 -8.682 1.00 55.91 81 SER A N 1
ATOM 641 C CA . SER A 1 81 ? 18.741 3.904 -7.388 1.00 55.91 81 SER A CA 1
ATOM 642 C C . SER A 1 81 ? 19.156 5.189 -6.646 1.00 55.91 81 SER A C 1
ATOM 644 O O . SER A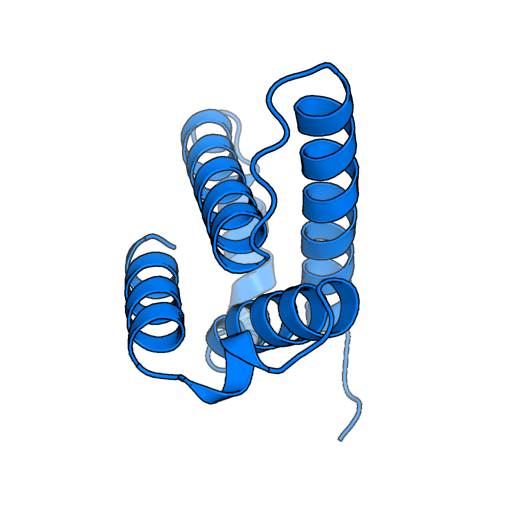 1 81 ? 19.912 5.110 -5.682 1.00 55.91 81 SER A O 1
ATOM 646 N N . ASP A 1 82 ? 18.647 6.361 -7.047 1.00 65.69 82 ASP A N 1
ATOM 647 C CA . ASP A 1 82 ? 19.109 7.671 -6.542 1.00 65.69 82 ASP A CA 1
ATOM 648 C C . ASP A 1 82 ? 18.032 8.442 -5.749 1.00 65.69 82 ASP A C 1
ATOM 650 O O . ASP A 1 82 ? 17.063 7.867 -5.267 1.00 65.69 82 ASP A O 1
ATOM 654 N N . PHE A 1 83 ? 18.172 9.765 -5.590 1.00 62.09 83 PHE A N 1
ATOM 655 C CA . PHE A 1 83 ? 17.215 10.640 -4.888 1.00 62.09 83 PHE A CA 1
ATOM 656 C C . PHE A 1 83 ? 15.758 10.465 -5.362 1.00 62.09 83 PHE A C 1
ATOM 658 O O . PHE A 1 83 ? 14.821 10.530 -4.558 1.00 62.09 83 PHE A O 1
ATOM 665 N N . ASP A 1 84 ? 15.575 10.150 -6.645 1.00 73.81 84 ASP A N 1
ATOM 666 C CA . ASP A 1 84 ? 14.284 9.814 -7.246 1.00 73.81 84 ASP A CA 1
ATOM 667 C C . ASP A 1 84 ? 13.582 8.653 -6.530 1.00 73.81 84 ASP A C 1
ATOM 669 O O . ASP A 1 84 ? 12.363 8.676 -6.390 1.00 73.81 84 ASP A O 1
ATOM 673 N N . TRP A 1 85 ? 14.325 7.686 -5.991 1.00 71.12 85 TRP A N 1
ATOM 674 C CA . TRP A 1 85 ? 13.806 6.534 -5.250 1.00 71.12 85 TRP A CA 1
ATOM 675 C C . TRP A 1 85 ? 13.010 6.943 -4.000 1.00 71.12 85 TRP A C 1
ATOM 677 O O . TRP A 1 85 ? 11.938 6.388 -3.728 1.00 71.12 85 TRP A O 1
ATOM 687 N N . PHE A 1 86 ? 13.493 7.950 -3.259 1.00 77.19 86 PHE A N 1
ATOM 688 C CA . PHE A 1 86 ? 12.830 8.469 -2.054 1.00 77.19 86 PHE A CA 1
ATOM 689 C C . PHE A 1 86 ? 11.588 9.289 -2.402 1.00 77.19 86 PHE A C 1
ATOM 691 O O . PHE A 1 86 ? 10.538 9.144 -1.766 1.00 77.19 86 PHE A O 1
ATOM 698 N N . VAL A 1 87 ? 11.690 10.135 -3.430 1.00 84.06 87 VAL A N 1
ATOM 699 C CA . VAL A 1 87 ? 10.572 10.962 -3.897 1.00 84.06 87 VAL A CA 1
ATOM 700 C C . VAL A 1 87 ? 9.453 10.073 -4.438 1.00 84.06 87 VAL A C 1
ATOM 702 O O . VAL A 1 87 ? 8.303 10.214 -4.023 1.00 84.06 87 VAL A O 1
ATOM 705 N N . LYS A 1 88 ? 9.785 9.095 -5.285 1.00 83.81 88 LYS A N 1
ATOM 706 C CA . LYS A 1 88 ? 8.844 8.129 -5.866 1.00 83.81 88 LYS A CA 1
ATOM 707 C C . LYS A 1 88 ? 8.097 7.325 -4.805 1.00 83.81 88 LYS A C 1
ATOM 709 O O . LYS A 1 88 ? 6.875 7.195 -4.887 1.00 83.81 88 LYS A O 1
ATOM 714 N N . ARG A 1 89 ? 8.791 6.843 -3.766 1.00 86.00 89 ARG A N 1
ATOM 715 C CA . ARG A 1 89 ? 8.158 6.162 -2.620 1.00 86.00 89 ARG A CA 1
ATOM 716 C C . ARG A 1 89 ? 7.233 7.071 -1.836 1.00 86.00 89 ARG A C 1
ATOM 718 O O . ARG A 1 89 ? 6.128 6.661 -1.496 1.00 86.00 89 ARG A O 1
ATOM 725 N N . THR A 1 90 ? 7.666 8.299 -1.573 1.00 89.19 90 THR A N 1
ATOM 726 C CA . THR A 1 90 ? 6.861 9.270 -0.823 1.00 89.19 90 THR A CA 1
ATOM 727 C C . THR A 1 90 ? 5.576 9.603 -1.578 1.00 89.19 90 THR A C 1
ATOM 729 O O . THR A 1 90 ? 4.491 9.565 -1.002 1.00 89.19 90 THR A O 1
ATOM 732 N N . VAL A 1 91 ? 5.680 9.863 -2.883 1.00 91.81 91 VAL A N 1
ATOM 733 C CA . VAL A 1 91 ? 4.529 10.174 -3.738 1.00 91.81 91 VAL A CA 1
ATOM 734 C C . VAL A 1 91 ? 3.595 8.972 -3.855 1.00 91.81 91 VAL A C 1
ATOM 736 O O . VAL A 1 91 ? 2.402 9.113 -3.592 1.00 91.81 91 VAL A O 1
ATOM 739 N N . LEU A 1 92 ? 4.110 7.785 -4.193 1.00 92.50 92 LEU A N 1
ATOM 740 C CA . LEU A 1 92 ? 3.264 6.601 -4.359 1.00 92.50 92 LEU A CA 1
ATOM 741 C C . LEU A 1 92 ? 2.638 6.155 -3.031 1.00 92.50 92 LEU A C 1
ATOM 743 O O . LEU A 1 92 ? 1.459 5.812 -2.994 1.00 92.50 92 LEU A O 1
ATOM 747 N N . GLY A 1 93 ? 3.387 6.225 -1.928 1.00 93.50 93 GLY A N 1
ATOM 748 C CA . GLY A 1 93 ? 2.877 5.956 -0.585 1.00 93.50 93 GLY A CA 1
ATOM 749 C C . GLY A 1 93 ? 1.786 6.943 -0.170 1.00 93.50 93 GLY A C 1
ATOM 750 O O . GLY A 1 93 ? 0.783 6.536 0.425 1.00 93.50 93 GLY A O 1
ATOM 751 N N . GLY A 1 94 ? 1.942 8.218 -0.539 1.00 94.12 94 GLY A N 1
ATOM 752 C CA . GLY A 1 94 ? 0.921 9.250 -0.387 1.00 94.12 94 GLY A CA 1
ATOM 753 C C . GLY A 1 94 ? -0.346 8.916 -1.170 1.00 94.12 94 GLY A C 1
ATOM 754 O O . GLY A 1 94 ? -1.412 8.842 -0.568 1.00 94.12 94 GLY A O 1
ATOM 755 N N . ILE A 1 95 ? -0.223 8.636 -2.474 1.00 95.00 95 ILE A N 1
ATOM 756 C CA . ILE A 1 95 ? -1.343 8.253 -3.352 1.00 95.00 95 ILE A CA 1
ATOM 757 C C . ILE A 1 95 ? -2.072 7.025 -2.806 1.00 95.00 95 ILE A C 1
ATOM 759 O O . ILE A 1 95 ? -3.296 7.034 -2.689 1.00 95.00 95 ILE A O 1
ATOM 763 N N . TYR A 1 96 ? -1.337 5.971 -2.450 1.00 95.69 96 TYR A N 1
ATOM 764 C CA . TYR A 1 96 ? -1.929 4.752 -1.911 1.00 95.69 96 TYR A CA 1
ATOM 765 C C . TYR A 1 96 ? -2.705 5.038 -0.623 1.00 95.69 96 TYR A C 1
ATOM 767 O O . TYR A 1 96 ? -3.858 4.636 -0.489 1.00 95.69 96 TYR A O 1
ATOM 775 N N . SER A 1 97 ? -2.100 5.775 0.311 1.00 94.50 97 SER A N 1
ATOM 776 C CA . SER A 1 97 ? -2.706 6.039 1.618 1.00 94.50 97 SER A CA 1
ATOM 777 C C . SER A 1 97 ? -3.927 6.957 1.519 1.00 94.50 97 SER A C 1
ATOM 779 O O . SER A 1 97 ? -4.925 6.713 2.192 1.00 94.50 97 SER A O 1
ATOM 781 N N . THR A 1 98 ? -3.896 7.987 0.669 1.00 95.50 98 THR A N 1
ATOM 782 C CA . THR A 1 98 ? -5.056 8.869 0.463 1.00 95.50 98 THR A CA 1
ATOM 783 C C . THR A 1 98 ? -6.194 8.148 -0.251 1.00 95.50 98 THR A C 1
ATOM 785 O O . THR A 1 98 ? -7.348 8.309 0.142 1.00 95.50 98 THR A O 1
ATOM 788 N N . THR A 1 99 ? -5.883 7.303 -1.238 1.00 95.75 99 THR A N 1
ATOM 789 C CA . THR A 1 99 ? -6.886 6.487 -1.940 1.00 95.75 99 THR A CA 1
ATOM 790 C C . THR A 1 99 ? -7.504 5.448 -1.003 1.00 95.75 99 THR A C 1
ATOM 792 O O . THR A 1 99 ? -8.718 5.267 -1.000 1.00 95.75 99 THR A O 1
ATOM 795 N N . GLU A 1 100 ? -6.698 4.817 -0.145 1.00 95.38 100 GLU A N 1
ATOM 796 C CA . GLU A 1 100 ? -7.170 3.872 0.873 1.00 95.38 100 GLU A CA 1
ATOM 797 C C . GLU A 1 100 ? -8.132 4.532 1.869 1.00 95.38 100 GLU A C 1
ATOM 799 O O . GLU A 1 100 ? -9.159 3.950 2.210 1.00 95.38 100 GLU A O 1
ATOM 804 N N . VAL A 1 101 ? -7.838 5.761 2.306 1.00 95.44 101 VAL A N 1
ATOM 805 C CA . VAL A 1 101 ? -8.740 6.529 3.176 1.00 95.44 101 VAL A CA 1
ATOM 806 C C . VAL A 1 101 ? -10.013 6.936 2.433 1.00 95.44 101 VAL A C 1
ATOM 808 O O . VAL A 1 101 ? -11.099 6.825 2.998 1.00 95.44 101 VAL A O 1
ATOM 811 N N . TYR A 1 102 ? -9.906 7.366 1.173 1.00 95.19 102 TYR A N 1
ATOM 812 C CA . TYR A 1 102 ? -11.068 7.717 0.355 1.00 95.19 102 TYR A CA 1
ATOM 813 C C . TYR A 1 102 ? -12.025 6.528 0.184 1.00 95.19 102 TYR A C 1
ATOM 815 O O . TYR A 1 102 ? -13.232 6.678 0.393 1.00 95.19 102 TYR A O 1
ATOM 823 N N . MET A 1 103 ? -11.479 5.335 -0.078 1.00 94.62 103 MET A N 1
ATOM 824 C CA . MET A 1 103 ? -12.226 4.084 -0.252 1.00 94.62 103 MET A CA 1
ATOM 825 C C . MET A 1 103 ? -13.129 3.747 0.948 1.00 94.62 103 MET A C 1
ATOM 827 O O . MET A 1 103 ? -14.175 3.132 0.774 1.00 94.62 103 MET A O 1
ATOM 831 N N . LEU A 1 104 ? -12.785 4.187 2.166 1.00 93.44 104 LEU A N 1
ATOM 832 C CA . LEU A 1 104 ? -13.623 3.989 3.361 1.00 93.44 104 LEU A CA 1
ATOM 833 C C . LEU A 1 104 ? -14.973 4.713 3.285 1.00 93.44 104 LEU A C 1
ATOM 835 O O . LEU A 1 104 ? -15.918 4.348 3.982 1.00 93.44 104 LEU A O 1
ATOM 839 N N . THR A 1 105 ? -15.031 5.792 2.508 1.00 93.00 105 THR A N 1
ATOM 840 C CA . THR A 1 105 ? -16.206 6.662 2.380 1.00 93.00 105 THR A CA 1
ATOM 841 C C . THR A 1 105 ? -16.918 6.504 1.047 1.00 93.00 105 THR A C 1
ATOM 843 O O . THR A 1 105 ? -18.008 7.053 0.872 1.00 93.00 105 THR A O 1
ATOM 846 N N . ASP A 1 106 ? -16.313 5.755 0.128 1.00 92.12 106 ASP A N 1
ATOM 847 C CA . ASP A 1 106 ? -16.841 5.545 -1.204 1.00 92.12 106 ASP A CA 1
ATOM 848 C C . ASP A 1 106 ? -18.100 4.666 -1.157 1.00 92.12 106 ASP A C 1
ATOM 850 O O . ASP A 1 106 ? -18.142 3.611 -0.522 1.00 92.12 106 ASP A O 1
ATOM 854 N N . LYS A 1 107 ? -19.159 5.151 -1.804 1.00 88.31 107 LYS A N 1
ATOM 855 C CA . LYS A 1 107 ? -20.459 4.475 -1.948 1.00 88.31 107 LYS A CA 1
ATOM 856 C C . LYS A 1 107 ? -20.887 4.411 -3.410 1.00 88.31 107 LYS A C 1
ATOM 858 O O . LYS A 1 107 ? -22.066 4.187 -3.691 1.00 88.31 107 LYS A O 1
ATOM 863 N N . THR A 1 108 ? -19.968 4.713 -4.323 1.00 87.00 108 THR A N 1
ATOM 864 C CA . THR A 1 108 ? -20.244 4.658 -5.751 1.00 87.00 108 THR A CA 1
ATOM 865 C C . THR A 1 108 ? -20.415 3.194 -6.195 1.00 87.00 108 THR A C 1
ATOM 867 O O . THR A 1 108 ? -19.751 2.322 -5.630 1.00 87.00 108 THR A O 1
ATOM 870 N N . PRO A 1 109 ? -21.371 2.899 -7.102 1.00 74.25 109 PRO A N 1
ATOM 871 C CA . PRO A 1 109 ? -21.620 1.540 -7.593 1.00 74.25 109 PRO A CA 1
ATOM 872 C C . PRO A 1 109 ? -20.501 0.999 -8.486 1.00 74.25 109 PRO A C 1
ATOM 874 O O . PRO A 1 109 ? -19.908 1.804 -9.240 1.00 74.25 109 PRO A O 1
#

Radius of gyration: 14.24 Å; chains: 1; bounding box: 41×26×41 Å

Secondary structure (DSSP, 8-state):
-HHHHHHHHHHHHH-TTGGGS-HHHHHHHHHHHHHHTTGGGHHHHHHHHHHHTSTTTHHHHHHHHHHHHHHHHHHTT----SHHHHHHHHHHHHHHHHHHHHHTT----

Foldseek 3Di:
DVVLLVVLVVCLVPPPVLVVDQLVVSLVVSLVSSLVVCVVVLVCVVVVVVVCPPPVNVVVSVVVLLSSQVSSCVSSVNPDDDPVVVVSSVVSSVVSVVVSVVSSVDPDD

Organism: Chenopodium quinoa (NCBI:txid63459)